Protein AF-Q0ISA5-F1 (afdb_monomer)

Radius of gyration: 16.71 Å; Cα contacts (8 Å, |Δi|>4): 51; chains: 1; bounding box: 43×22×41 Å

Mean predicted aligned error: 8.63 Å

Secondary structure (DSSP, 8-state):
-PPPPTTSSPTTHHHHHHHHHHHHHHHHHHHHHHHHHSS-TT-TT-SS-SHHHHHHHHHHHHHHHHHTTS-PPP--

Structure (mmCIF, N/CA/C/O backbone):
data_AF-Q0ISA5-F1
#
_entry.id   AF-Q0ISA5-F1
#
loop_
_atom_site.group_PDB
_atom_site.id
_atom_site.type_symbol
_atom_site.label_atom_id
_atom_site.label_alt_id
_atom_site.label_comp_id
_atom_site.label_asym_id
_atom_site.label_entity_id
_atom_site.label_seq_id
_atom_site.pdbx_PDB_ins_code
_atom_site.Cartn_x
_atom_site.Cartn_y
_atom_site.Cartn_z
_atom_site.occupancy
_atom_site.B_iso_or_equiv
_atom_site.auth_seq_id
_atom_site.auth_comp_id
_atom_site.auth_asym_id
_atom_site.auth_atom_id
_atom_site.pdbx_PDB_model_num
ATOM 1 N N . VAL A 1 1 ? -17.358 20.181 6.606 1.00 51.03 1 VAL A N 1
ATOM 2 C CA . VAL A 1 1 ? -16.848 18.838 6.241 1.00 51.03 1 VAL A CA 1
ATOM 3 C C . VAL A 1 1 ? -17.683 17.828 7.010 1.00 51.03 1 VAL A C 1
ATOM 5 O O . VAL A 1 1 ? -17.705 17.932 8.228 1.00 51.03 1 VAL A O 1
ATOM 8 N N . LYS A 1 2 ? -18.447 16.948 6.347 1.00 66.44 2 LYS A N 1
ATOM 9 C CA . LYS A 1 2 ? -19.106 15.833 7.050 1.00 66.44 2 LYS A CA 1
ATOM 10 C C . LYS A 1 2 ? -18.007 14.839 7.426 1.00 66.44 2 LYS A C 1
ATOM 12 O O . LYS A 1 2 ? -17.313 14.362 6.533 1.00 66.44 2 LYS A O 1
ATOM 17 N N . SER A 1 3 ? -17.792 14.612 8.717 1.00 73.06 3 SER A N 1
ATOM 18 C CA . SER A 1 3 ? -16.911 13.543 9.182 1.00 73.06 3 SER A CA 1
ATOM 19 C C . SER A 1 3 ? -17.555 12.196 8.873 1.00 73.06 3 SER A C 1
ATOM 21 O O . SER A 1 3 ? -18.776 12.054 8.958 1.00 73.06 3 SER A O 1
ATOM 23 N N . MET A 1 4 ? -16.736 11.210 8.519 1.00 76.50 4 MET A N 1
ATOM 24 C CA . MET A 1 4 ? -17.191 9.824 8.506 1.00 76.50 4 MET A CA 1
ATOM 25 C C . MET A 1 4 ? -17.469 9.364 9.945 1.00 76.50 4 MET A C 1
ATOM 27 O O . MET A 1 4 ? -16.865 9.917 10.872 1.00 76.50 4 MET A O 1
ATOM 31 N N . PRO A 1 5 ? -18.365 8.383 10.153 1.00 79.94 5 PRO A N 1
ATOM 32 C CA . PRO A 1 5 ? -18.523 7.738 11.452 1.00 79.94 5 PRO A CA 1
ATOM 33 C C . PRO A 1 5 ? -17.188 7.255 12.006 1.00 79.94 5 PRO A C 1
ATOM 35 O O . PRO A 1 5 ? -16.327 6.809 11.243 1.00 79.94 5 PRO A O 1
ATOM 38 N N . SER A 1 6 ? -17.046 7.262 13.330 1.00 80.19 6 SER A N 1
ATOM 39 C CA . SER A 1 6 ? -15.941 6.571 14.003 1.00 80.19 6 SER A CA 1
ATOM 40 C C . SER A 1 6 ? -15.886 5.088 13.635 1.00 80.19 6 SER A C 1
ATOM 42 O O . SER A 1 6 ? -14.801 4.521 13.575 1.00 80.19 6 SER A O 1
ATOM 44 N N . GLU A 1 7 ? -17.035 4.482 13.323 1.00 81.31 7 GLU A N 1
ATOM 45 C CA . GLU A 1 7 ? -17.152 3.078 12.913 1.00 81.31 7 GLU A CA 1
ATOM 46 C C . GLU A 1 7 ? -16.962 2.861 11.404 1.00 81.31 7 GLU A C 1
ATOM 48 O O . GLU A 1 7 ? -17.196 1.757 10.913 1.00 81.31 7 GLU A O 1
ATOM 53 N N . TYR A 1 8 ? -16.588 3.896 10.640 1.00 87.62 8 TYR A N 1
ATOM 54 C CA . TYR A 1 8 ? -16.402 3.745 9.197 1.00 87.62 8 TYR A CA 1
ATOM 55 C C . TYR A 1 8 ? -15.301 2.738 8.874 1.00 87.62 8 TYR A C 1
ATOM 57 O O . TYR A 1 8 ? -15.474 1.913 7.983 1.00 87.62 8 TYR A O 1
ATOM 65 N N . LEU A 1 9 ? -14.198 2.808 9.621 1.00 90.00 9 LEU A N 1
ATOM 66 C CA . LEU A 1 9 ? -13.163 1.787 9.602 1.00 90.00 9 LEU A CA 1
ATOM 67 C C . LEU A 1 9 ? -13.454 0.757 10.689 1.00 90.00 9 LEU A C 1
ATOM 69 O O . LEU A 1 9 ? -13.839 1.091 11.812 1.00 90.00 9 LEU A O 1
ATOM 73 N N . ARG A 1 10 ? -13.216 -0.508 10.366 1.00 89.44 10 ARG A N 1
ATOM 74 C CA . ARG A 1 10 ? -13.271 -1.607 11.328 1.00 89.44 10 ARG A CA 1
ATOM 75 C C . ARG A 1 10 ? -12.123 -1.470 12.330 1.00 89.44 10 ARG A C 1
ATOM 77 O O . ARG A 1 10 ? -11.075 -0.895 12.036 1.00 89.44 10 ARG A O 1
ATOM 84 N N . GLN A 1 11 ? -12.289 -2.046 13.517 1.00 89.94 11 GLN A N 1
ATOM 85 C CA . GLN A 1 11 ? -11.218 -2.088 14.513 1.00 89.94 11 GLN A CA 1
ATOM 86 C C . GLN A 1 11 ? -9.957 -2.744 13.922 1.00 89.94 11 GLN A C 1
ATOM 88 O O . GLN A 1 11 ? -10.033 -3.849 13.384 1.00 89.94 11 GLN A O 1
ATOM 93 N N . GLY A 1 12 ? -8.806 -2.072 14.017 1.00 92.81 12 GLY A N 1
ATOM 94 C CA . GLY A 1 12 ? -7.537 -2.563 13.466 1.00 92.81 12 GLY A CA 1
ATOM 95 C C . GLY A 1 12 ? -7.338 -2.294 11.968 1.00 92.81 12 GLY A C 1
ATOM 96 O O . GLY A 1 12 ? -6.275 -2.589 11.422 1.00 92.81 12 GLY A O 1
ATOM 97 N N . GLU A 1 13 ? -8.349 -1.779 11.262 1.00 93.56 13 GLU A N 1
ATOM 98 C CA . GLU A 1 13 ? -8.276 -1.602 9.812 1.00 93.56 13 GLU A CA 1
ATOM 99 C C . GLU A 1 13 ? -7.320 -0.479 9.415 1.00 93.56 13 GLU A C 1
ATOM 101 O O . GLU A 1 13 ? -6.562 -0.640 8.460 1.00 93.56 13 GLU A O 1
ATOM 106 N N . ALA A 1 14 ? -7.285 0.622 10.168 1.00 92.88 14 ALA A N 1
ATOM 107 C CA . ALA A 1 14 ? 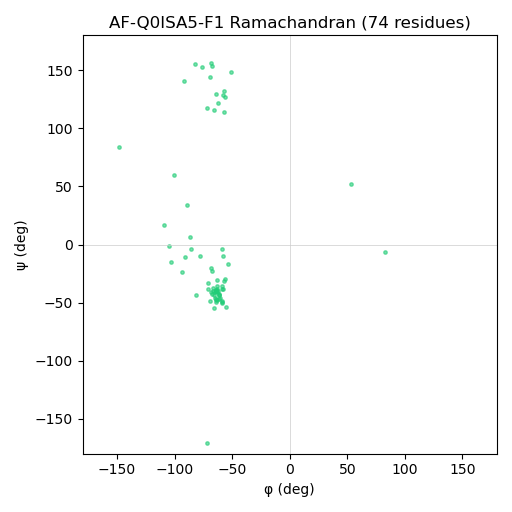-6.347 1.713 9.914 1.00 92.88 14 ALA A CA 1
ATOM 108 C C . ALA A 1 14 ? -4.890 1.238 10.052 1.00 92.88 14 ALA A C 1
ATOM 110 O O . ALA A 1 14 ? -4.050 1.526 9.199 1.00 92.88 14 ALA A O 1
ATOM 111 N N . GLU A 1 15 ? -4.611 0.453 11.089 1.00 95.25 15 GLU A N 1
ATOM 112 C CA . GLU A 1 15 ? -3.304 -0.119 11.401 1.00 95.25 15 GLU A CA 1
ATOM 113 C C . GLU A 1 15 ? -2.822 -1.082 10.307 1.00 95.25 15 GLU A C 1
ATOM 115 O O . GLU A 1 15 ? -1.621 -1.171 10.054 1.00 95.25 15 GLU A O 1
ATOM 120 N N . MET A 1 16 ? -3.744 -1.763 9.617 1.00 93.56 16 MET A N 1
ATOM 121 C CA . MET A 1 16 ? -3.433 -2.596 8.451 1.00 93.56 16 MET A CA 1
ATOM 122 C C . MET A 1 16 ? -3.283 -1.781 7.159 1.00 93.56 16 MET A C 1
ATOM 124 O O . MET A 1 16 ? -2.374 -2.023 6.362 1.00 93.56 16 MET A O 1
ATOM 128 N N . ILE A 1 17 ? -4.185 -0.825 6.929 1.00 94.94 17 ILE A N 1
ATOM 129 C CA . ILE A 1 17 ? -4.276 -0.061 5.681 1.00 94.94 17 ILE A CA 1
ATOM 130 C C . ILE A 1 17 ? -3.087 0.877 5.514 1.00 94.94 17 ILE A C 1
ATOM 132 O O . ILE A 1 17 ? -2.472 0.895 4.448 1.00 94.94 17 ILE A O 1
ATOM 136 N N . VAL A 1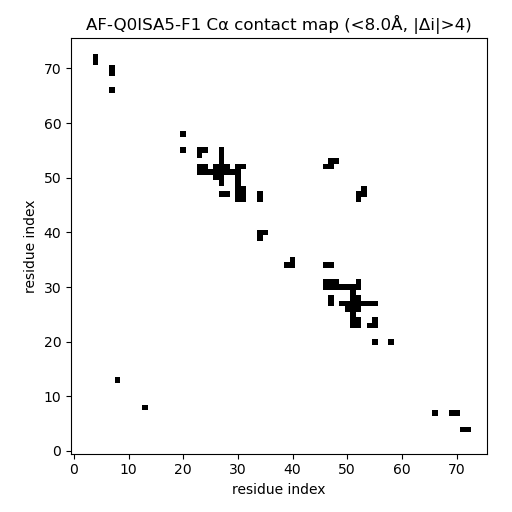 18 ? -2.748 1.644 6.551 1.00 95.31 18 VAL A N 1
ATOM 137 C CA . VAL A 1 18 ? -1.722 2.693 6.481 1.00 95.31 18 VAL A CA 1
ATOM 138 C C . VAL A 1 18 ? -0.364 2.166 5.990 1.00 95.31 18 VAL A C 1
ATOM 140 O O . VAL A 1 18 ? 0.137 2.710 5.002 1.00 95.31 18 VAL A O 1
ATOM 143 N N . PRO A 1 19 ? 0.245 1.116 6.581 1.00 97.00 19 PRO A N 1
ATOM 144 C CA . PRO A 1 19 ? 1.543 0.627 6.113 1.00 97.00 19 PRO A CA 1
ATOM 145 C C . PRO A 1 19 ? 1.484 0.078 4.681 1.00 97.00 19 PRO A C 1
ATOM 147 O O . PRO A 1 19 ? 2.386 0.341 3.881 1.00 97.00 19 PRO A O 1
ATOM 150 N N . LEU A 1 20 ? 0.407 -0.632 4.323 1.00 95.44 20 LEU A N 1
ATOM 151 C CA . LEU A 1 20 ? 0.216 -1.162 2.973 1.00 95.44 20 LEU A CA 1
ATOM 152 C C . LEU A 1 20 ? 0.105 -0.035 1.940 1.00 95.44 20 LEU A C 1
ATOM 154 O O . LEU A 1 20 ? 0.753 -0.073 0.895 1.00 95.44 20 LEU A O 1
ATOM 158 N N . TRP A 1 21 ? -0.715 0.973 2.227 1.00 97.00 21 TRP A N 1
ATOM 159 C CA . TRP A 1 21 ? -0.953 2.089 1.319 1.00 97.00 21 TRP A CA 1
ATOM 160 C C . TRP A 1 21 ? 0.300 2.937 1.138 1.00 97.00 21 TRP A C 1
ATOM 162 O O . TRP A 1 21 ? 0.600 3.309 0.007 1.00 97.00 21 TRP A O 1
ATOM 172 N N . LEU A 1 22 ? 1.072 3.179 2.204 1.00 97.44 22 LEU A N 1
ATOM 173 C CA . LEU A 1 22 ? 2.360 3.872 2.109 1.00 97.44 22 LEU A CA 1
ATOM 174 C C . LEU A 1 22 ? 3.350 3.117 1.212 1.00 97.44 22 LEU A C 1
ATOM 176 O O . LEU A 1 22 ? 3.960 3.723 0.330 1.00 97.44 22 LEU A O 1
ATOM 180 N N . SER A 1 23 ? 3.474 1.797 1.386 1.00 96.56 23 SER A N 1
ATOM 181 C CA . SER A 1 23 ? 4.352 0.967 0.552 1.00 96.56 23 SER A CA 1
ATOM 182 C C . SER A 1 23 ? 3.938 0.998 -0.922 1.00 96.56 23 SER A C 1
ATOM 184 O O . SER A 1 23 ? 4.768 1.220 -1.801 1.00 96.56 23 SER A O 1
ATOM 186 N N . VAL A 1 24 ? 2.646 0.839 -1.209 1.00 96.75 24 VAL A N 1
ATOM 187 C CA . VAL A 1 24 ? 2.147 0.831 -2.589 1.00 96.75 24 VAL A CA 1
ATOM 188 C C . VAL A 1 24 ? 2.217 2.220 -3.229 1.00 96.75 24 VAL A C 1
ATOM 190 O O . VAL A 1 24 ? 2.457 2.331 -4.432 1.00 96.75 24 VAL A O 1
ATOM 193 N N . LEU A 1 25 ? 2.040 3.287 -2.446 1.00 97.06 25 LEU A N 1
ATOM 194 C CA . LEU A 1 25 ? 2.206 4.660 -2.915 1.00 97.06 25 LEU A CA 1
ATOM 195 C C . LEU A 1 25 ? 3.658 4.939 -3.318 1.00 97.06 25 LEU A C 1
ATOM 197 O O . LEU A 1 25 ? 3.881 5.554 -4.359 1.00 97.06 25 LEU A O 1
ATOM 201 N 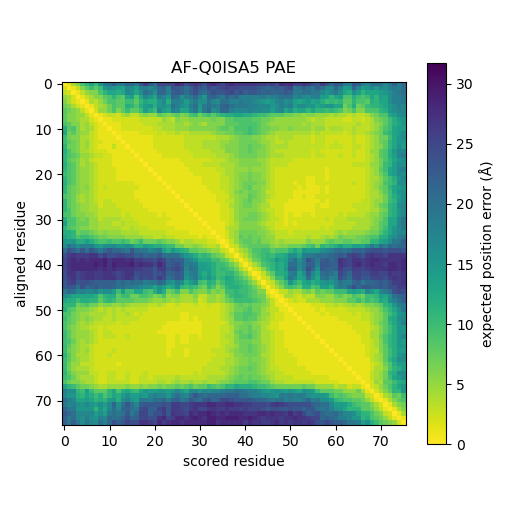N . HIS A 1 26 ? 4.631 4.451 -2.546 1.00 97.00 26 HIS A N 1
ATOM 202 C CA . HIS A 1 26 ? 6.048 4.527 -2.901 1.00 97.00 26 HIS A CA 1
ATOM 203 C C . HIS A 1 26 ? 6.334 3.830 -4.244 1.00 97.00 26 HIS A C 1
ATOM 205 O O . HIS A 1 26 ? 6.927 4.428 -5.145 1.00 97.00 26 HIS A O 1
ATOM 211 N N . ASP A 1 27 ? 5.836 2.605 -4.433 1.00 96.19 27 ASP A N 1
ATOM 212 C CA . ASP A 1 27 ? 6.015 1.865 -5.690 1.00 96.19 27 ASP A CA 1
ATOM 213 C C . ASP A 1 27 ? 5.334 2.568 -6.876 1.00 96.19 27 ASP A C 1
ATOM 215 O O . ASP A 1 27 ? 5.875 2.641 -7.980 1.00 96.19 27 ASP A O 1
ATOM 219 N N . ALA A 1 28 ? 4.142 3.123 -6.658 1.00 95.88 28 ALA A N 1
ATOM 220 C CA . ALA A 1 28 ? 3.425 3.892 -7.665 1.00 95.88 28 ALA A CA 1
ATOM 221 C C . ALA A 1 28 ? 4.140 5.205 -8.027 1.00 95.88 28 ALA A C 1
ATOM 223 O O . ALA A 1 28 ? 4.150 5.593 -9.198 1.00 95.88 28 ALA A O 1
ATOM 224 N N . ALA A 1 29 ? 4.759 5.875 -7.053 1.00 94.19 29 ALA A N 1
ATOM 225 C CA . ALA A 1 29 ? 5.581 7.056 -7.288 1.00 94.19 29 ALA A CA 1
ATOM 226 C C . ALA A 1 29 ? 6.817 6.710 -8.130 1.00 94.19 29 ALA A C 1
ATOM 228 O O . ALA A 1 29 ? 7.151 7.450 -9.055 1.00 94.19 29 ALA A O 1
ATOM 229 N N . SER A 1 30 ? 7.439 5.552 -7.885 1.00 92.62 30 SER A N 1
ATOM 230 C CA . SER A 1 30 ? 8.507 5.032 -8.741 1.00 92.62 30 SER A CA 1
ATOM 231 C C . SER A 1 30 ? 8.023 4.845 -10.184 1.00 92.62 30 SER A C 1
ATOM 233 O O . SER A 1 30 ? 8.640 5.380 -11.105 1.00 92.62 30 SER A O 1
ATOM 235 N N . ASP A 1 31 ? 6.877 4.190 -10.408 1.00 90.25 31 ASP A N 1
ATOM 236 C CA . ASP A 1 31 ? 6.301 4.039 -11.756 1.00 90.25 31 ASP A CA 1
ATOM 237 C C . ASP A 1 31 ? 6.017 5.392 -12.432 1.00 90.25 31 ASP A C 1
ATOM 239 O O . ASP A 1 31 ? 6.195 5.546 -13.643 1.00 90.25 31 ASP A O 1
ATOM 243 N N . TYR A 1 32 ? 5.557 6.380 -11.659 1.00 89.75 32 TYR A N 1
ATOM 244 C CA . TYR A 1 32 ? 5.323 7.731 -12.157 1.00 89.75 32 TYR A CA 1
ATOM 245 C C . TYR A 1 32 ? 6.624 8.395 -12.616 1.00 89.75 32 TYR A C 1
ATOM 247 O O . TYR A 1 32 ? 6.681 8.916 -13.731 1.00 89.75 32 TYR A O 1
ATOM 255 N N . LEU A 1 33 ? 7.684 8.341 -11.808 1.00 89.12 33 LEU A N 1
ATOM 256 C CA . LEU A 1 33 ? 8.985 8.903 -12.176 1.00 89.12 33 LEU A CA 1
ATOM 257 C C . LEU A 1 33 ? 9.561 8.221 -13.423 1.00 89.12 33 LEU A C 1
ATOM 259 O O . LEU A 1 33 ? 9.971 8.924 -14.344 1.00 89.12 33 LEU A O 1
ATOM 263 N N . HIS A 1 34 ? 9.486 6.888 -13.515 1.00 85.00 34 HIS A N 1
ATOM 264 C CA . HIS A 1 34 ? 9.909 6.141 -14.708 1.00 85.00 34 HIS A CA 1
ATOM 265 C C . HIS A 1 34 ? 9.139 6.559 -15.970 1.00 85.00 34 HIS A C 1
ATOM 267 O O . HIS A 1 34 ? 9.719 6.638 -17.052 1.00 85.00 34 HIS A O 1
ATOM 273 N N . SER A 1 35 ? 7.845 6.884 -15.847 1.00 80.94 35 SER A N 1
ATOM 274 C CA . SER A 1 35 ? 7.054 7.389 -16.981 1.00 80.94 35 SER A CA 1
ATOM 275 C C . SER A 1 35 ? 7.481 8.783 -17.458 1.00 80.94 35 SER A C 1
ATOM 277 O O . SER A 1 35 ? 7.191 9.148 -18.594 1.00 80.94 35 SER A O 1
ATOM 279 N N . ARG A 1 36 ? 8.185 9.554 -16.616 1.00 79.19 36 ARG A N 1
ATOM 280 C CA . ARG A 1 36 ? 8.703 10.889 -16.955 1.00 79.19 36 ARG A CA 1
ATOM 281 C C . ARG A 1 36 ? 10.139 10.883 -17.474 1.00 79.19 36 ARG A C 1
ATOM 283 O O . ARG A 1 36 ? 10.519 11.848 -18.129 1.00 79.19 36 ARG A O 1
ATOM 290 N N . THR A 1 37 ? 10.931 9.861 -17.151 1.00 75.69 37 THR A N 1
ATOM 291 C CA . THR A 1 37 ? 12.368 9.803 -17.476 1.00 75.69 37 THR A CA 1
ATOM 292 C C . THR A 1 37 ? 12.708 8.895 -18.657 1.00 75.69 37 THR A C 1
ATOM 294 O O . THR A 1 37 ? 13.812 8.998 -19.179 1.00 75.69 37 THR A O 1
ATOM 297 N N . GLY A 1 38 ? 11.799 8.015 -19.090 1.00 66.81 38 GLY A N 1
ATOM 298 C CA . GLY A 1 38 ? 12.023 7.144 -20.247 1.00 66.81 38 GLY A CA 1
ATOM 299 C C . GLY A 1 38 ? 11.757 7.822 -21.596 1.00 66.81 38 GLY A C 1
ATOM 300 O O . GLY A 1 38 ? 10.904 8.701 -21.700 1.00 66.81 38 GLY A O 1
ATOM 301 N N . ASP A 1 39 ? 12.394 7.315 -22.658 1.00 64.44 39 ASP A N 1
ATOM 302 C CA . ASP A 1 39 ? 12.231 7.752 -24.064 1.00 64.44 39 ASP A CA 1
ATOM 303 C C . ASP A 1 39 ? 10.785 7.646 -24.610 1.00 64.44 39 ASP A C 1
ATOM 305 O O . ASP A 1 39 ? 10.478 8.085 -25.717 1.00 64.44 39 ASP A O 1
ATOM 309 N N . ASN A 1 40 ? 9.853 7.115 -23.812 1.00 57.00 40 ASN A N 1
ATOM 310 C CA . ASN A 1 40 ? 8.427 6.984 -24.113 1.00 57.00 40 ASN A CA 1
ATOM 311 C C . ASN A 1 40 ? 7.584 8.207 -23.689 1.00 57.00 40 ASN A C 1
ATOM 313 O O . ASN A 1 40 ? 6.403 8.060 -23.364 1.00 57.00 40 ASN A O 1
ATOM 317 N N . VAL A 1 41 ? 8.139 9.424 -23.773 1.00 58.00 41 VAL A N 1
ATOM 318 C CA . VAL A 1 41 ? 7.4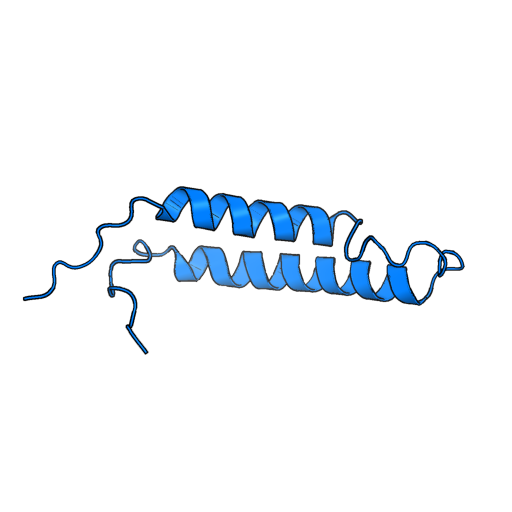38 10.709 -23.512 1.00 58.00 41 VAL A CA 1
ATOM 319 C C . VAL A 1 41 ? 6.141 10.860 -24.336 1.00 58.00 41 VAL A C 1
ATOM 321 O O . VAL A 1 41 ? 5.264 11.656 -24.013 1.00 58.00 41 VAL A O 1
ATOM 324 N N . ARG A 1 42 ? 5.962 10.060 -25.394 1.00 55.97 42 ARG A N 1
ATOM 325 C CA . ARG A 1 42 ? 4.783 10.089 -26.270 1.00 55.97 42 ARG A CA 1
ATOM 326 C C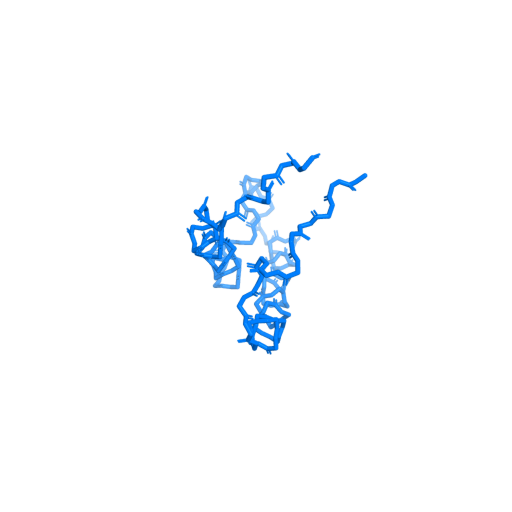 . ARG A 1 42 ? 3.519 9.412 -25.730 1.00 55.97 42 ARG A C 1
ATOM 328 O O . ARG A 1 42 ? 2.465 9.628 -26.318 1.00 55.97 42 ARG A O 1
ATOM 335 N N . ASN A 1 43 ? 3.563 8.670 -24.622 1.00 57.06 43 ASN A N 1
ATOM 336 C CA . ASN A 1 43 ? 2.353 8.091 -24.016 1.00 57.06 43 ASN A CA 1
ATOM 337 C C . ASN A 1 43 ? 1.852 8.914 -22.815 1.00 57.06 43 ASN A C 1
ATOM 339 O O . ASN A 1 43 ? 1.698 8.410 -21.704 1.00 57.06 43 ASN A O 1
ATOM 343 N N . ASN A 1 44 ? 1.520 10.187 -23.062 1.00 58.69 44 ASN A N 1
ATOM 344 C CA . ASN A 1 44 ? 0.919 11.103 -22.075 1.00 58.69 44 ASN A CA 1
ATOM 345 C C . ASN A 1 44 ? -0.416 10.620 -21.480 1.00 58.69 44 ASN A C 1
ATOM 347 O O . ASN A 1 44 ? -0.919 11.209 -20.527 1.00 58.69 44 ASN A O 1
ATOM 351 N N . HIS A 1 45 ? -1.018 9.563 -22.021 1.00 63.09 45 HIS A N 1
ATOM 352 C CA . HIS A 1 45 ? -2.340 9.118 -21.593 1.00 63.09 45 HIS A CA 1
ATOM 353 C C . HIS A 1 45 ? -2.329 8.173 -20.388 1.00 63.09 45 HIS A C 1
ATOM 355 O O . HIS A 1 45 ? -3.398 7.797 -19.910 1.00 63.09 45 HIS A O 1
ATOM 361 N N . ALA A 1 46 ? -1.161 7.767 -19.877 1.00 73.00 46 ALA A N 1
ATOM 362 C CA . ALA A 1 46 ? -1.112 6.647 -18.949 1.00 73.00 46 ALA A CA 1
ATOM 363 C C . ALA A 1 46 ? 0.015 6.760 -17.902 1.00 73.00 46 ALA A C 1
ATOM 365 O O . ALA A 1 46 ? 1.068 6.144 -18.033 1.00 73.00 46 ALA A O 1
ATOM 366 N N . TYR A 1 47 ? -0.236 7.482 -16.805 1.00 82.50 47 TYR A N 1
ATOM 367 C CA . TYR A 1 47 ? 0.643 7.490 -15.627 1.00 82.50 47 TYR A CA 1
ATOM 368 C C . TYR A 1 47 ? 0.497 6.219 -14.782 1.00 82.50 47 TYR A C 1
ATOM 370 O O . TYR A 1 47 ? -0.578 5.599 -14.734 1.00 82.50 47 TYR A O 1
ATOM 378 N N . MET A 1 48 ? 1.574 5.862 -14.067 1.00 85.75 48 MET A N 1
ATOM 379 C CA . MET A 1 48 ? 1.581 4.778 -13.078 1.00 85.75 48 MET A CA 1
ATOM 380 C C . MET A 1 48 ? 1.059 3.457 -13.679 1.00 85.75 48 MET A C 1
ATOM 382 O O . MET A 1 48 ? 0.088 2.858 -13.199 1.00 85.75 48 MET A O 1
ATOM 386 N N . GLN A 1 49 ? 1.638 3.063 -14.816 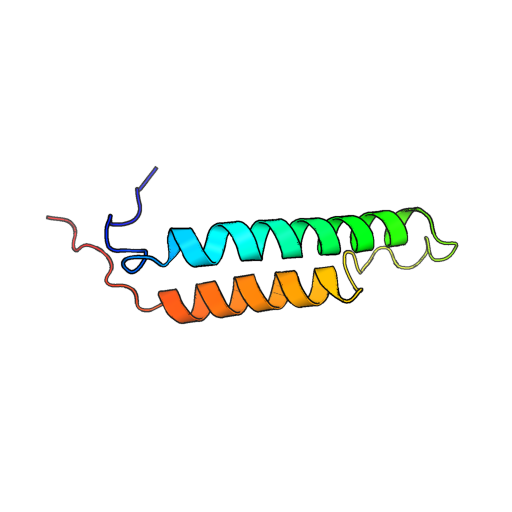1.00 86.56 49 GLN A N 1
ATOM 387 C CA . GLN A 1 49 ? 1.253 1.846 -15.544 1.00 86.56 49 GLN A CA 1
ATOM 388 C C . GLN A 1 49 ? 2.051 0.617 -15.126 1.00 86.56 49 GLN A C 1
ATOM 390 O O . GLN A 1 49 ? 1.675 -0.496 -15.493 1.00 86.56 49 GLN A O 1
ATOM 395 N N . GLY A 1 50 ? 3.123 0.794 -14.354 1.00 89.50 50 GLY A N 1
ATOM 396 C CA . GLY A 1 50 ? 3.892 -0.304 -13.787 1.00 89.50 50 GLY A CA 1
ATOM 397 C C . GLY A 1 50 ? 3.151 -1.039 -12.665 1.00 89.50 50 GLY A C 1
ATOM 398 O O . GLY A 1 50 ? 1.944 -0.883 -12.441 1.00 89.50 50 GLY A O 1
ATOM 399 N N . LYS A 1 51 ? 3.875 -1.928 -11.985 1.00 93.25 51 LYS A N 1
ATOM 400 C CA . LYS A 1 51 ? 3.304 -2.808 -10.957 1.00 93.25 51 LYS A CA 1
ATOM 401 C C . LYS A 1 51 ? 2.764 -2.014 -9.762 1.00 93.25 51 LYS 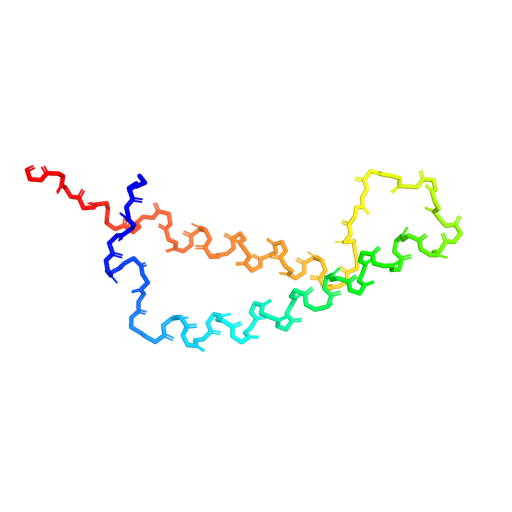A C 1
ATOM 403 O O . LYS A 1 51 ? 1.694 -2.366 -9.259 1.00 93.25 51 LYS A O 1
ATOM 408 N N . GLY A 1 52 ? 3.465 -0.967 -9.330 1.00 93.88 52 GLY A N 1
ATOM 409 C CA . GLY A 1 52 ? 3.076 -0.132 -8.195 1.00 93.88 52 GLY A CA 1
ATOM 410 C C . GLY A 1 52 ? 1.769 0.604 -8.461 1.00 93.88 52 GLY A C 1
ATOM 411 O O . GLY A 1 52 ? 0.809 0.486 -7.706 1.00 93.88 52 GLY A O 1
ATOM 412 N N . GLY A 1 53 ? 1.669 1.254 -9.616 1.00 94.00 53 GLY A N 1
ATOM 413 C CA . GLY A 1 53 ? 0.489 1.985 -10.050 1.00 94.00 53 GLY A CA 1
ATOM 414 C C . GLY A 1 53 ? -0.751 1.120 -10.251 1.00 94.00 53 GLY A C 1
ATOM 415 O O . GLY A 1 53 ? -1.849 1.499 -9.835 1.00 94.00 53 GLY A O 1
ATOM 416 N N . ARG A 1 54 ? -0.592 -0.073 -10.839 1.00 94.69 54 ARG A N 1
ATOM 417 C CA . ARG A 1 54 ? -1.687 -1.056 -10.934 1.00 94.69 54 ARG A CA 1
ATOM 418 C C . ARG A 1 54 ? -2.123 -1.547 -9.556 1.00 94.69 54 ARG A C 1
ATOM 420 O O . ARG A 1 54 ? -3.321 -1.693 -9.315 1.00 94.69 54 ARG A O 1
ATOM 427 N N . THR A 1 55 ? -1.169 -1.769 -8.654 1.00 96.81 55 THR A N 1
ATOM 428 C CA . THR A 1 55 ? -1.462 -2.188 -7.279 1.00 96.81 55 THR A CA 1
ATOM 429 C C . THR A 1 55 ? -2.205 -1.092 -6.523 1.00 96.81 55 THR A C 1
ATOM 431 O O . THR A 1 55 ? -3.221 -1.404 -5.910 1.00 96.81 55 THR A O 1
ATOM 434 N N . LEU A 1 56 ? -1.798 0.176 -6.653 1.00 96.50 56 LEU A N 1
ATOM 435 C CA . LEU A 1 56 ? -2.478 1.310 -6.022 1.00 96.50 56 LEU A CA 1
ATOM 436 C C . LEU A 1 56 ? -3.940 1.410 -6.466 1.00 96.50 56 LEU A C 1
ATOM 438 O O . LEU A 1 56 ? -4.847 1.451 -5.640 1.00 96.50 56 LEU A O 1
ATOM 442 N N . LYS A 1 57 ? -4.183 1.381 -7.781 1.00 95.19 57 LYS A N 1
ATOM 443 C CA . LYS A 1 57 ? -5.542 1.433 -8.347 1.00 95.19 57 LYS A CA 1
ATOM 444 C C . LYS A 1 57 ? -6.413 0.282 -7.837 1.00 95.19 57 LYS A C 1
ATOM 446 O O . LYS A 1 57 ? -7.599 0.477 -7.589 1.00 95.19 57 LYS A O 1
ATOM 45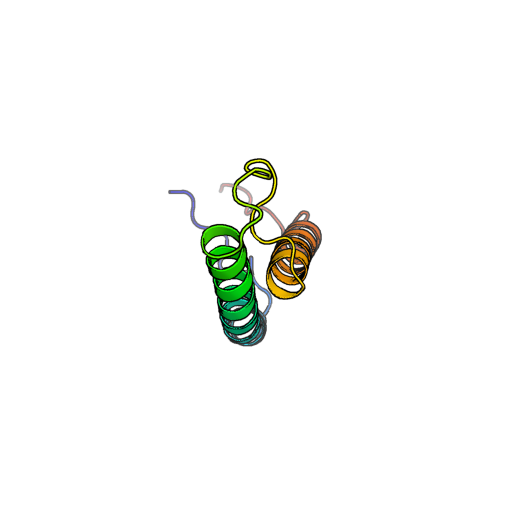1 N N . ARG A 1 58 ? -5.832 -0.915 -7.687 1.00 96.75 58 ARG A N 1
ATOM 452 C CA . ARG A 1 58 ? -6.525 -2.083 -7.135 1.00 96.75 58 ARG A CA 1
ATOM 453 C C . ARG A 1 58 ? -6.888 -1.877 -5.666 1.00 96.75 58 ARG A C 1
ATOM 455 O O . ARG A 1 58 ? -8.065 -1.957 -5.360 1.00 96.75 58 ARG A O 1
ATOM 462 N N . ILE A 1 59 ? -5.930 -1.556 -4.794 1.00 96.31 59 ILE A N 1
ATOM 463 C CA . ILE A 1 59 ? -6.210 -1.456 -3.350 1.00 96.31 59 ILE A CA 1
ATOM 464 C C . ILE A 1 59 ? -7.211 -0.342 -3.022 1.00 96.31 59 ILE A C 1
ATOM 466 O O . ILE A 1 59 ? -8.051 -0.523 -2.148 1.00 96.31 59 ILE A O 1
ATOM 470 N N . VAL A 1 60 ? -7.173 0.780 -3.752 1.00 95.12 60 VAL A N 1
ATOM 471 C CA . VAL A 1 60 ? -8.131 1.882 -3.568 1.00 95.12 60 VAL A CA 1
ATOM 472 C C . VAL A 1 60 ? -9.535 1.458 -3.998 1.00 95.12 60 VAL A C 1
ATOM 474 O O . VAL A 1 60 ? -10.506 1.747 -3.303 1.00 95.12 60 VAL A O 1
A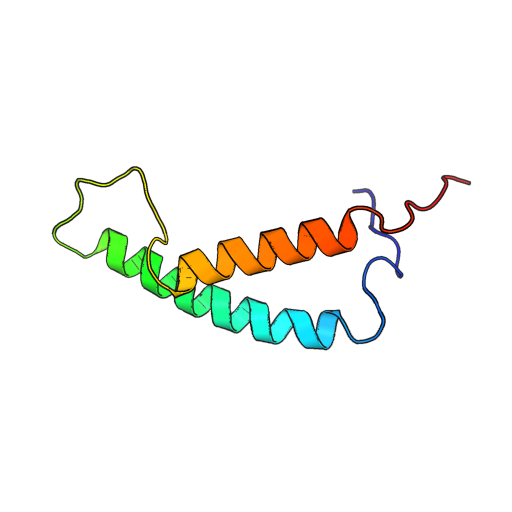TOM 477 N N . ARG A 1 61 ? -9.653 0.750 -5.128 1.00 96.12 61 ARG A N 1
ATOM 478 C CA . ARG A 1 61 ? -10.939 0.220 -5.597 1.00 96.12 61 ARG A CA 1
ATOM 479 C C . ARG A 1 61 ? -11.494 -0.826 -4.632 1.00 96.12 61 ARG A C 1
ATOM 481 O O . ARG A 1 61 ? -12.670 -0.757 -4.299 1.00 96.12 61 ARG A O 1
ATOM 488 N N . ASP A 1 62 ? -10.657 -1.755 -4.182 1.00 95.12 62 ASP A N 1
ATOM 489 C CA . ASP A 1 62 ? -11.057 -2.826 -3.267 1.00 95.12 62 ASP A CA 1
ATOM 490 C C . ASP A 1 62 ? -11.516 -2.242 -1.915 1.00 95.12 62 ASP A C 1
ATOM 492 O O . ASP A 1 62 ? -12.522 -2.685 -1.367 1.00 95.12 62 ASP A O 1
ATOM 496 N N . PHE A 1 63 ? -10.845 -1.190 -1.425 1.00 94.44 63 PHE A N 1
ATOM 497 C CA . PHE A 1 63 ? -11.266 -0.434 -0.241 1.00 94.44 63 PHE A CA 1
ATOM 498 C C . PHE A 1 63 ? -12.614 0.272 -0.436 1.00 94.44 63 PHE A C 1
ATOM 500 O O . PHE A 1 63 ? -13.491 0.184 0.420 1.00 94.44 63 PHE A O 1
ATOM 507 N N . ALA A 1 64 ? -12.805 0.960 -1.565 1.00 92.69 64 ALA A N 1
ATOM 508 C CA . ALA A 1 64 ? -14.067 1.638 -1.852 1.00 92.69 64 ALA A CA 1
ATOM 509 C C . ALA A 1 64 ? -15.237 0.646 -1.949 1.00 92.69 64 ALA A C 1
ATOM 511 O O . ALA A 1 64 ? -16.320 0.921 -1.436 1.00 92.69 64 ALA A O 1
ATOM 512 N N . GLU A 1 65 ? -15.014 -0.520 -2.561 1.00 93.12 65 GLU A N 1
ATOM 513 C CA . GLU A 1 65 ? -16.034 -1.565 -2.667 1.00 93.12 65 GLU A CA 1
ATOM 514 C C . GLU A 1 65 ? -16.354 -2.184 -1.298 1.00 93.12 65 GLU A C 1
ATOM 516 O O . GLU A 1 65 ? -17.526 -2.371 -0.972 1.00 93.12 65 GLU A O 1
ATOM 521 N N . SER A 1 66 ? -15.347 -2.429 -0.449 1.00 90.12 66 SER A N 1
ATOM 522 C CA . SER A 1 66 ? -15.567 -2.999 0.888 1.00 90.12 66 SER A CA 1
ATOM 523 C C . SER A 1 66 ? -16.310 -2.061 1.848 1.00 90.12 66 SER A C 1
ATOM 525 O O . SER A 1 66 ? -16.959 -2.539 2.780 1.00 90.12 66 SER A O 1
ATOM 527 N N . HIS A 1 67 ? -16.264 -0.749 1.597 1.00 89.81 67 HIS A N 1
ATOM 528 C CA . HIS A 1 67 ? -16.910 0.285 2.413 1.00 89.81 67 HIS A CA 1
ATOM 529 C C . HIS A 1 67 ? -18.180 0.865 1.787 1.00 89.81 67 HIS A C 1
ATOM 531 O O . HIS A 1 67 ? -18.844 1.703 2.397 1.00 89.81 67 HIS A O 1
ATOM 537 N N . ARG A 1 68 ? -18.564 0.413 0.589 1.00 84.94 68 ARG A N 1
ATOM 538 C CA . ARG A 1 68 ? -19.707 0.954 -0.160 1.00 84.94 68 ARG A CA 1
ATOM 539 C C . ARG A 1 68 ? -21.032 0.891 0.607 1.00 84.94 68 ARG A C 1
ATOM 541 O O . ARG A 1 68 ? -21.881 1.756 0.422 1.00 84.94 68 ARG A O 1
ATOM 548 N N . ASN A 1 69 ? -21.186 -0.121 1.459 1.00 77.69 69 ASN A N 1
ATOM 549 C CA . ASN A 1 69 ? -22.376 -0.354 2.279 1.00 77.69 69 ASN A CA 1
ATOM 550 C C . ASN A 1 69 ? -22.129 -0.088 3.772 1.00 77.69 69 ASN A C 1
ATOM 552 O O . ASN A 1 69 ? -22.901 -0.562 4.605 1.00 77.69 69 ASN A O 1
ATOM 556 N N . ALA A 1 70 ? -21.046 0.616 4.128 1.00 71.00 70 ALA A N 1
ATOM 557 C CA . ALA A 1 70 ? -20.828 1.015 5.512 1.00 71.00 70 ALA A CA 1
ATOM 558 C C . ALA A 1 70 ? -22.042 1.837 5.984 1.00 71.00 70 ALA A C 1
ATOM 560 O O . ALA A 1 70 ? -22.501 2.709 5.236 1.00 71.00 70 ALA A O 1
ATOM 561 N N . PRO A 1 71 ? -22.606 1.540 7.169 1.00 63.16 71 PRO A N 1
ATOM 562 C CA . PRO A 1 71 ? -23.816 2.197 7.635 1.00 63.16 71 PRO A CA 1
ATOM 563 C C . PRO A 1 71 ? -23.587 3.707 7.669 1.00 63.16 71 PRO A C 1
ATOM 565 O O . PRO A 1 71 ? -22.755 4.216 8.420 1.00 63.16 71 PRO A O 1
ATOM 568 N N . MET A 1 72 ? -24.316 4.427 6.817 1.00 61.06 72 MET A N 1
ATOM 569 C CA . MET A 1 72 ? -24.372 5.878 6.906 1.00 61.06 72 MET A CA 1
ATOM 570 C C . MET A 1 72 ? -25.026 6.215 8.248 1.00 61.06 72 MET A C 1
ATOM 572 O O . MET A 1 72 ? -26.092 5.667 8.545 1.00 61.06 72 MET A O 1
ATOM 576 N N . PRO A 1 73 ? -24.426 7.097 9.062 1.00 57.91 73 PRO A N 1
ATOM 577 C CA . PRO A 1 73 ? -25.049 7.506 10.305 1.00 57.91 73 PRO A CA 1
ATOM 578 C C . PRO A 1 73 ? -26.358 8.199 9.921 1.00 57.91 73 PRO A C 1
ATOM 580 O O . PRO A 1 73 ? -26.359 9.146 9.125 1.00 57.91 73 PRO A O 1
ATOM 583 N N . CYS A 1 74 ? -27.483 7.686 10.421 1.00 53.31 74 CYS A N 1
ATOM 584 C CA . CYS A 1 74 ? -28.756 8.381 10.283 1.00 53.31 74 CYS A CA 1
ATOM 585 C C . CYS A 1 74 ? -28.589 9.767 10.926 1.00 53.31 74 CYS A C 1
ATOM 587 O O . CYS A 1 74 ? -28.089 9.833 12.050 1.00 53.31 74 CYS A O 1
ATOM 589 N N . PRO A 1 75 ? -28.939 10.871 10.245 1.00 58.09 75 PRO A N 1
ATOM 590 C CA . PRO A 1 75 ? -28.966 12.163 10.907 1.00 58.09 75 PRO A CA 1
ATOM 591 C C . PRO A 1 75 ? -30.067 12.125 11.974 1.00 58.09 75 PRO A C 1
ATOM 593 O O . PRO A 1 75 ? -31.236 11.939 11.634 1.00 58.09 75 PRO A O 1
ATOM 596 N N . SER A 1 76 ? -29.666 12.237 13.243 1.00 53.34 76 SER A N 1
ATOM 597 C CA . SER A 1 76 ? -30.562 12.579 14.353 1.00 53.34 76 SER A CA 1
ATOM 598 C C . SER A 1 76 ? -31.133 13.983 14.191 1.00 53.34 76 SER A C 1
ATOM 600 O O . SER A 1 76 ? -30.429 14.840 13.605 1.00 53.34 76 SER A O 1
#

Foldseek 3Di:
DDDFDPPLAPVCRCVVCVVVLVVLVVVQVVQQVCCVPDPVVVCPPDGSPDPSSVVNVVVVVVSCVVSVVPDGPDDD

pLDDT: mean 83.55, std 14.29, range [51.03, 97.44]

Sequence (76 aa):
VKSMPSEYLRQGEAEMIVPLWLSVLHDAASDYLHSRTGDNVRNNHAYMQGKGGRTLKRIVRDFAESHRNAPMPCPS

Organism: Oryza sativa subsp. japonica (NCBI:txid39947)

Solvent-accessible surface area (backbone atoms only — not comparable to full-atom values): 4632 Å² total; per-residue (Å²): 132,89,76,76,60,87,74,65,55,58,93,69,41,62,76,56,45,52,62,54,50,53,55,32,47,53,40,18,50,50,27,37,51,51,58,72,70,43,96,61,65,83,57,82,88,58,77,25,73,42,74,24,20,51,48,40,59,46,55,54,50,55,51,51,62,74,48,69,78,53,82,72,80,76,86,127